Protein AF-A0A957CVN7-F1 (afdb_monomer)

Radius of gyration: 22.94 Å; Cα contacts (8 Å, |Δi|>4): 108; chains: 1; bounding box: 48×27×77 Å

pLDDT: mean 80.68, std 15.66, range [46.66, 97.69]

Sequence (94 aa):
DMNWHLTQTPNYEFGIGYVESWRGDIFYWVMKGPDNTIFRCKVRDPSMFNWPALRVATRRKVQETAVNDHWENILADFPLINKSFNLSYAANDL

Nearest PDB structures (foldseek):
  7o6y-assembly1_C  TM=7.475E-01  e=3.256E-02  Yarrowia lipolytica
  6q9d-assembly1_S2  TM=7.621E-01  e=9.824E-02  Ovis aries
  5xfa-assembly2_H  TM=7.011E-01  e=6.013E-02  Hydrogenophilus thermoluteolus
  7t2r-assembly1_D  TM=6.873E-01  e=1.509E-01  Acetomicrobium mobile
  2kvt-assembly1_A  TM=3.337E-01  e=3.900E+00  Escherichia coli K-12

Structure (mmCIF, N/CA/C/O backbone):
data_AF-A0A957CVN7-F1
#
_entry.id   AF-A0A957CVN7-F1
#
loop_
_atom_site.group_PDB
_atom_site.id
_atom_site.type_symbol
_atom_site.label_atom_id
_atom_site.label_alt_id
_atom_site.label_comp_id
_atom_site.label_asym_id
_atom_site.label_entity_id
_atom_site.label_seq_id
_atom_site.pdbx_PDB_ins_code
_atom_site.Cartn_x
_atom_site.Cartn_y
_atom_site.Cartn_z
_atom_site.occupancy
_atom_site.B_iso_or_equiv
_atom_site.auth_seq_id
_atom_site.auth_comp_id
_atom_site.auth_asym_id
_atom_site.auth_atom_id
_atom_site.pdbx_PDB_model_num
ATOM 1 N N . ASP A 1 1 ? 3.695 -14.513 50.762 1.00 50.41 1 ASP A N 1
ATOM 2 C CA . ASP A 1 1 ? 2.748 -14.751 49.655 1.00 50.41 1 ASP A CA 1
ATOM 3 C C . ASP A 1 1 ? 2.718 -13.563 48.709 1.00 50.41 1 ASP A C 1
ATOM 5 O O . ASP A 1 1 ? 2.253 -12.493 49.077 1.00 50.41 1 ASP A O 1
ATOM 9 N N . MET A 1 2 ? 3.313 -13.711 47.522 1.00 46.66 2 MET A N 1
ATOM 10 C CA . MET A 1 2 ? 3.306 -12.678 46.481 1.00 46.66 2 MET A CA 1
ATOM 11 C C . MET A 1 2 ? 2.090 -12.890 45.579 1.00 46.66 2 MET A C 1
ATOM 13 O O . MET A 1 2 ? 2.113 -13.730 44.681 1.00 46.66 2 MET A O 1
ATOM 17 N N . ASN A 1 3 ? 1.021 -12.137 45.840 1.00 49.62 3 ASN A N 1
ATOM 18 C CA . ASN A 1 3 ? -0.156 -12.091 44.980 1.00 49.62 3 ASN A CA 1
ATOM 19 C C . ASN A 1 3 ? 0.175 -11.328 43.692 1.00 49.62 3 ASN A C 1
ATOM 21 O O . ASN A 1 3 ? 0.181 -10.098 43.661 1.00 49.62 3 ASN A O 1
ATOM 25 N N . TRP A 1 4 ? 0.447 -12.064 42.617 1.00 60.75 4 TRP A N 1
ATOM 26 C CA . TRP A 1 4 ? 0.507 -11.511 41.269 1.00 60.75 4 TRP A CA 1
ATOM 27 C C . TRP A 1 4 ? -0.918 -11.282 40.768 1.00 60.75 4 TRP A C 1
ATOM 29 O O . TRP A 1 4 ? -1.571 -12.193 40.262 1.00 60.75 4 TRP A O 1
ATOM 39 N N . HIS A 1 5 ? -1.425 -10.060 40.921 1.00 60.47 5 HIS A N 1
ATOM 40 C CA . HIS A 1 5 ? -2.643 -9.652 40.232 1.00 60.47 5 HIS A CA 1
ATOM 41 C C . HIS A 1 5 ? -2.339 -9.570 38.733 1.00 60.47 5 HIS A C 1
ATOM 43 O O . HIS A 1 5 ? -1.742 -8.600 38.268 1.00 60.47 5 HIS A O 1
ATOM 49 N N . LEU A 1 6 ? -2.717 -10.608 37.982 1.00 64.94 6 LEU A N 1
ATOM 50 C CA . LEU A 1 6 ? -2.710 -10.579 36.523 1.00 64.94 6 LEU A CA 1
ATOM 51 C C . LEU A 1 6 ? -3.628 -9.438 36.082 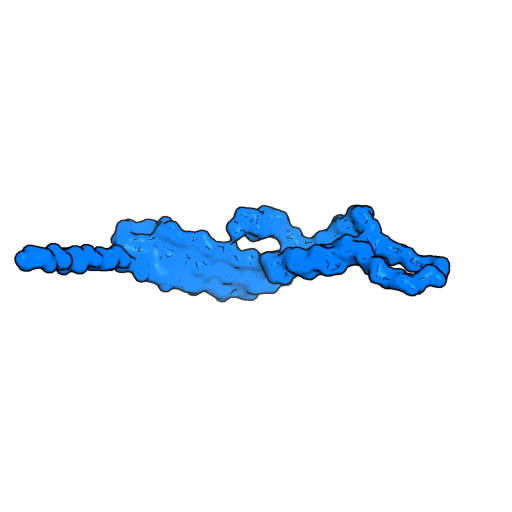1.00 64.94 6 LEU A C 1
ATOM 53 O O . LEU A 1 6 ? -4.851 -9.531 36.182 1.00 64.94 6 LEU A O 1
ATOM 57 N N . THR A 1 7 ? -3.033 -8.325 35.665 1.00 63.78 7 THR A N 1
ATOM 58 C CA . THR A 1 7 ? -3.777 -7.197 35.116 1.00 63.78 7 THR A CA 1
ATOM 59 C C . THR A 1 7 ? -4.375 -7.674 33.802 1.00 63.78 7 THR A C 1
ATOM 61 O O . THR A 1 7 ? -3.645 -8.117 32.916 1.00 63.78 7 THR A O 1
ATOM 64 N N . GLN A 1 8 ? -5.701 -7.659 33.704 1.00 63.53 8 GLN A N 1
ATOM 65 C CA . GLN A 1 8 ? -6.408 -8.074 32.499 1.00 63.53 8 GLN A CA 1
ATOM 66 C C . GLN A 1 8 ? -5.892 -7.224 31.331 1.00 63.53 8 GLN A C 1
ATOM 68 O O . GLN A 1 8 ? -5.923 -5.992 31.399 1.00 63.53 8 GLN A O 1
ATOM 73 N N . THR A 1 9 ? -5.334 -7.863 30.301 1.00 63.91 9 THR A N 1
ATOM 74 C CA . THR A 1 9 ? -4.816 -7.140 29.139 1.00 63.91 9 THR A CA 1
ATOM 75 C C . THR A 1 9 ? -5.963 -6.380 28.478 1.00 63.91 9 THR A C 1
ATOM 77 O O . THR A 1 9 ? -7.061 -6.928 28.362 1.00 63.91 9 THR A O 1
ATOM 80 N N . PRO A 1 10 ? -5.745 -5.128 28.044 1.00 72.50 10 PRO A N 1
ATOM 81 C CA . PRO A 1 10 ? -6.806 -4.367 27.410 1.00 72.50 10 PRO A CA 1
ATOM 82 C C . PRO A 1 10 ? -7.282 -5.090 26.142 1.00 72.50 10 PRO A C 1
ATOM 84 O O . PRO A 1 10 ? -6.461 -5.608 25.383 1.00 72.50 10 PRO A O 1
ATOM 87 N N . ASN A 1 11 ? -8.597 -5.139 25.918 1.00 84.56 11 ASN A N 1
ATOM 88 C CA . ASN A 1 11 ? -9.166 -5.787 24.736 1.00 84.56 11 ASN A CA 1
ATOM 89 C C . ASN A 1 11 ? -8.860 -4.947 23.488 1.00 84.56 11 ASN A C 1
ATOM 91 O O . ASN A 1 11 ? -9.497 -3.920 23.251 1.00 84.56 11 ASN A O 1
ATOM 95 N N . TYR A 1 12 ? -7.884 -5.395 22.699 1.00 90.75 12 TYR A N 1
ATOM 96 C CA . TYR A 1 12 ? -7.600 -4.862 21.370 1.00 90.75 12 TYR A CA 1
ATOM 97 C C . TYR A 1 12 ? -8.226 -5.764 20.312 1.00 90.75 12 TYR A C 1
ATOM 99 O O . TYR A 1 12 ? -8.029 -6.978 20.315 1.00 90.75 12 TYR A O 1
ATOM 107 N N . GLU A 1 13 ? -8.938 -5.156 19.375 1.00 93.88 13 GLU A N 1
ATOM 108 C CA . GLU A 1 13 ? -9.550 -5.836 18.234 1.00 93.88 13 GLU A CA 1
ATOM 109 C C . GLU A 1 13 ? -8.978 -5.234 16.955 1.00 93.88 13 GLU A C 1
ATOM 111 O O . GLU A 1 13 ? -8.714 -4.033 16.906 1.00 93.88 13 GLU A O 1
ATOM 116 N N . PHE A 1 14 ? -8.775 -6.033 15.911 1.00 95.88 14 PHE A N 1
ATOM 117 C CA . PHE A 1 14 ? -8.293 -5.521 14.631 1.00 95.88 14 PHE A CA 1
ATOM 118 C C . PHE A 1 14 ? -9.199 -5.938 13.476 1.00 95.88 14 PHE A C 1
ATOM 120 O O . PHE A 1 14 ? -9.864 -6.970 13.523 1.00 95.88 14 PHE A O 1
ATOM 127 N N . GLY A 1 15 ? -9.192 -5.123 12.427 1.00 96.69 15 GLY A N 1
ATOM 128 C CA . GLY A 1 15 ? -9.852 -5.384 11.158 1.00 96.69 15 GLY A CA 1
ATOM 129 C C . GLY A 1 15 ? -8.896 -5.147 9.997 1.00 96.69 15 GLY A C 1
ATOM 130 O O . GLY A 1 15 ? -7.964 -4.342 10.092 1.00 96.69 15 GLY A O 1
ATOM 131 N N . ILE A 1 16 ? -9.138 -5.859 8.899 1.00 97.69 16 ILE A N 1
ATOM 132 C CA . ILE A 1 16 ? -8.403 -5.700 7.645 1.00 97.69 16 ILE A CA 1
ATOM 133 C C . ILE A 1 16 ? -9.348 -5.270 6.529 1.00 97.69 16 ILE A C 1
ATOM 135 O O . ILE A 1 16 ? -10.485 -5.730 6.454 1.00 97.69 16 ILE A O 1
ATOM 139 N N . GLY A 1 17 ? -8.859 -4.400 5.654 1.00 96.94 17 GLY A N 1
ATOM 140 C CA . GLY A 1 17 ? -9.501 -4.027 4.402 1.00 96.94 17 GLY A CA 1
ATOM 141 C C . GLY A 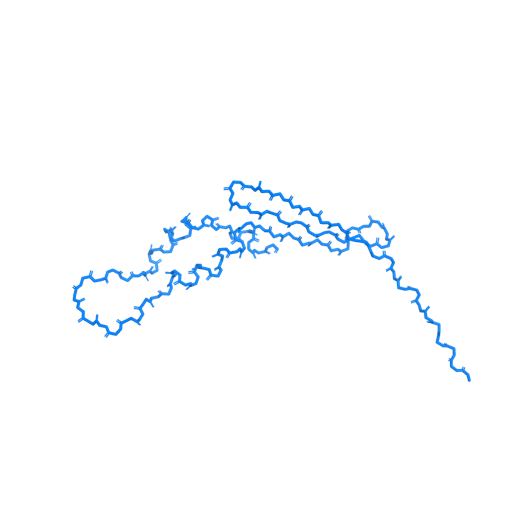1 17 ? -8.519 -4.224 3.257 1.00 96.94 17 GLY A C 1
ATOM 142 O O . GLY A 1 17 ? -7.350 -3.865 3.377 1.00 96.94 17 GLY A O 1
ATOM 143 N N . TYR A 1 18 ? -8.981 -4.801 2.155 1.00 96.75 18 TYR A N 1
ATOM 144 C CA . TYR A 1 18 ? -8.152 -5.054 0.984 1.00 96.75 18 TYR A CA 1
ATOM 145 C C . TYR A 1 18 ? -8.948 -4.771 -0.280 1.00 96.75 18 TYR A C 1
ATOM 147 O O . TYR A 1 18 ? -10.053 -5.291 -0.436 1.00 96.75 18 TYR A O 1
ATOM 155 N N . VAL A 1 19 ? -8.403 -3.933 -1.158 1.00 95.44 19 VAL A N 1
ATOM 156 C CA . VAL A 1 19 ? -9.042 -3.564 -2.425 1.00 95.44 19 VAL A CA 1
ATOM 157 C C . VAL A 1 19 ? -8.011 -3.493 -3.540 1.00 95.44 19 VAL A C 1
ATOM 159 O O . VAL A 1 19 ? -6.875 -3.078 -3.317 1.00 95.44 19 VAL A O 1
ATOM 162 N N . GLU A 1 20 ? -8.427 -3.848 -4.752 1.00 94.75 20 GLU A N 1
ATOM 163 C CA . GLU A 1 20 ? -7.612 -3.670 -5.951 1.00 94.75 20 GLU A CA 1
ATOM 164 C C . GLU A 1 20 ? -7.880 -2.290 -6.558 1.00 94.75 20 GLU A C 1
ATOM 166 O O . GLU A 1 20 ? -9.022 -1.936 -6.861 1.00 94.75 20 GLU A O 1
ATOM 171 N N . SER A 1 21 ? -6.827 -1.499 -6.736 1.00 90.31 21 SER A N 1
ATOM 172 C CA . SER A 1 21 ? -6.882 -0.214 -7.430 1.00 90.31 21 SER A CA 1
ATOM 173 C C . SER A 1 21 ? -6.285 -0.328 -8.830 1.00 90.31 21 SER A C 1
ATOM 175 O O . SER A 1 21 ? -5.604 -1.288 -9.168 1.00 90.31 21 SER A O 1
ATOM 177 N N . TRP A 1 22 ? -6.436 0.720 -9.636 1.00 89.12 22 TRP A N 1
ATOM 178 C CA . TRP A 1 22 ? -5.789 0.804 -10.948 1.00 89.12 22 TRP A CA 1
ATOM 179 C C 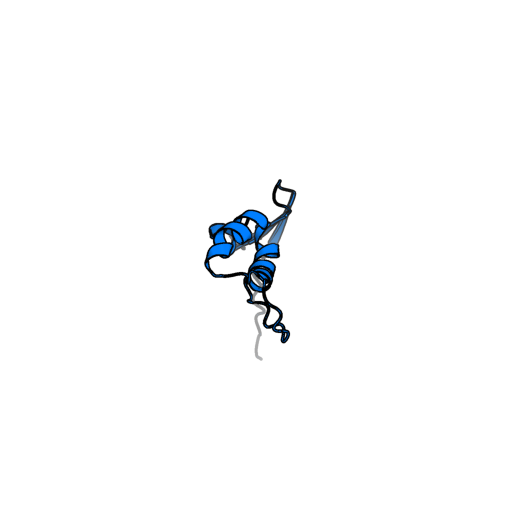. TRP A 1 22 ? -4.249 0.776 -10.911 1.00 89.12 22 TRP A C 1
ATOM 181 O O . TRP A 1 22 ? -3.626 0.575 -11.951 1.00 89.12 22 TRP A O 1
ATOM 191 N N . ARG A 1 23 ? -3.626 1.009 -9.746 1.00 86.38 23 ARG A N 1
ATOM 192 C CA . ARG A 1 23 ? -2.167 0.927 -9.555 1.00 86.38 23 ARG A CA 1
ATOM 193 C C . ARG A 1 23 ? -1.704 -0.395 -8.934 1.00 86.38 23 ARG A C 1
ATOM 195 O O . ARG A 1 23 ? -0.501 -0.568 -8.761 1.00 86.38 23 ARG A O 1
ATOM 202 N N . GLY A 1 24 ? -2.630 -1.279 -8.575 1.00 89.44 24 GLY A N 1
ATOM 203 C CA . GLY A 1 24 ? -2.382 -2.466 -7.762 1.00 89.44 24 GLY A CA 1
ATOM 204 C C . GLY A 1 24 ? -3.117 -2.403 -6.427 1.00 89.44 24 GLY A C 1
ATOM 205 O O . GLY A 1 24 ? -4.043 -1.606 -6.236 1.00 89.44 24 GLY A O 1
ATOM 206 N N . ASP A 1 25 ? -2.673 -3.205 -5.475 1.00 92.88 25 ASP A N 1
ATOM 207 C CA . ASP A 1 25 ? -3.434 -3.502 -4.277 1.00 92.88 25 ASP A CA 1
ATOM 208 C C . ASP A 1 25 ? -3.244 -2.488 -3.136 1.00 92.88 25 ASP A C 1
ATOM 210 O O . ASP A 1 25 ? -2.143 -2.017 -2.842 1.00 92.88 25 ASP A O 1
ATOM 214 N N . ILE A 1 26 ? -4.338 -2.169 -2.445 1.00 93.25 26 ILE A N 1
ATOM 215 C CA . ILE A 1 26 ? -4.354 -1.298 -1.267 1.00 93.25 26 ILE A CA 1
ATOM 216 C C . ILE A 1 26 ? -4.774 -2.130 -0.061 1.00 93.25 26 ILE A C 1
ATOM 218 O O . ILE A 1 26 ? -5.820 -2.782 -0.078 1.00 93.25 26 ILE A O 1
ATOM 222 N N . PHE A 1 27 ? -3.981 -2.078 1.007 1.00 95.19 27 PHE A N 1
ATOM 223 C CA . PHE A 1 27 ? -4.249 -2.805 2.244 1.00 95.19 27 PHE A CA 1
ATOM 224 C C . PHE A 1 27 ? -4.364 -1.846 3.429 1.00 95.19 27 PHE A C 1
ATOM 226 O O . PHE A 1 27 ? -3.488 -1.012 3.654 1.00 95.19 27 PHE A O 1
ATOM 233 N N . TYR A 1 28 ? -5.430 -2.001 4.206 1.00 95.81 28 TYR A N 1
ATOM 234 C CA . TYR A 1 28 ? -5.673 -1.300 5.458 1.00 95.81 28 TYR A CA 1
ATOM 235 C C . TYR A 1 28 ? -5.679 -2.301 6.603 1.00 95.81 28 TYR A C 1
ATOM 237 O O . TYR A 1 28 ? -6.391 -3.302 6.565 1.00 95.81 28 TYR A O 1
ATOM 245 N N . TRP A 1 29 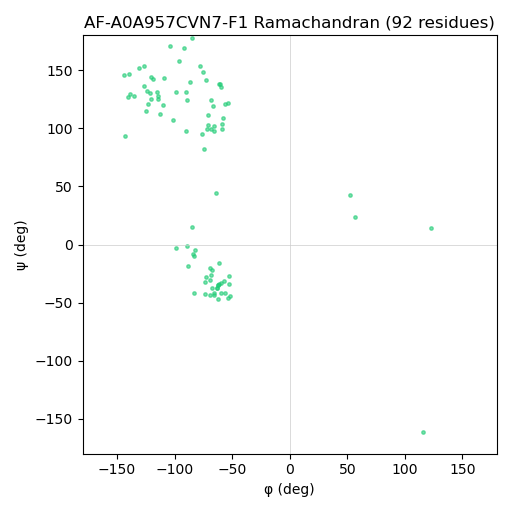? -4.938 -1.988 7.655 1.00 96.94 29 TRP A N 1
ATOM 246 C CA . TRP A 1 29 ? -5.010 -2.675 8.933 1.00 96.94 29 TRP A CA 1
ATOM 247 C C . TRP A 1 29 ? -5.315 -1.654 10.017 1.00 96.94 29 TRP A C 1
ATOM 249 O O . TRP A 1 29 ? -4.569 -0.692 10.201 1.00 96.94 29 TRP A O 1
ATOM 259 N N . VAL A 1 30 ? -6.420 -1.854 10.726 1.00 96.94 30 VAL A N 1
ATOM 260 C CA . VAL A 1 30 ? -6.882 -0.946 11.777 1.00 96.94 30 VAL A CA 1
ATOM 261 C C . VAL A 1 30 ? -7.045 -1.736 13.060 1.00 96.94 30 VAL A C 1
ATOM 263 O O . VAL A 1 30 ? -7.663 -2.796 13.064 1.00 96.94 30 VAL A O 1
ATOM 266 N N . MET A 1 31 ? -6.511 -1.206 14.152 1.00 96.69 31 MET A N 1
ATOM 267 C CA . MET A 1 31 ? -6.651 -1.756 15.491 1.00 96.69 31 MET A CA 1
ATOM 268 C C . MET A 1 31 ? -7.443 -0.783 16.356 1.00 96.69 31 MET A C 1
ATOM 270 O O . MET A 1 31 ? -7.075 0.385 16.494 1.00 96.69 31 MET A O 1
ATOM 274 N N . LYS A 1 32 ? -8.519 -1.287 16.951 1.00 95.25 32 LYS A N 1
ATOM 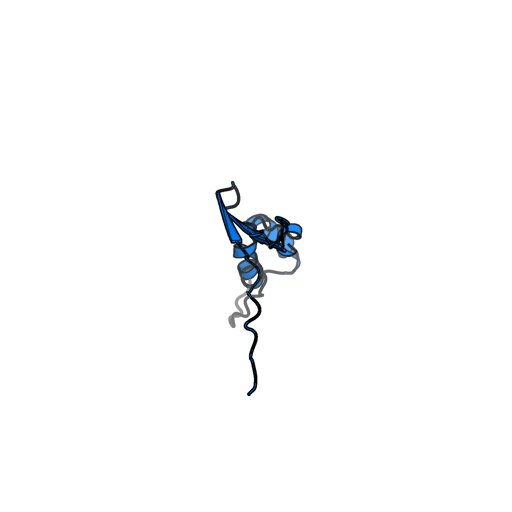275 C CA . LYS A 1 32 ? -9.363 -0.605 17.925 1.00 95.25 32 LYS A CA 1
ATOM 276 C C . LYS A 1 32 ? -8.833 -0.873 19.332 1.00 95.25 32 LYS A C 1
ATOM 278 O O . LYS A 1 32 ? -8.550 -2.019 19.681 1.00 95.25 32 LYS A O 1
ATOM 283 N N . GLY A 1 33 ? -8.690 0.190 20.119 1.00 92.12 33 GLY A N 1
ATOM 284 C CA . GLY A 1 33 ? -8.369 0.112 21.541 1.00 92.12 33 GLY A CA 1
ATOM 285 C C . GLY A 1 33 ? -9.609 -0.092 22.425 1.00 92.12 33 GLY A C 1
ATOM 286 O O . GLY A 1 33 ? -10.738 -0.073 21.928 1.00 92.12 33 GLY A O 1
ATOM 287 N N . PRO A 1 34 ? -9.416 -0.229 23.745 1.00 90.31 34 PRO A N 1
ATOM 288 C CA . PRO A 1 34 ? -10.498 -0.450 24.711 1.00 90.31 34 PRO A CA 1
ATOM 289 C C . PRO A 1 34 ? -11.579 0.640 24.704 1.00 90.31 34 PRO A C 1
ATOM 291 O O . PRO A 1 34 ? -12.751 0.342 24.910 1.00 90.31 34 PRO A O 1
ATOM 294 N N . ASP A 1 35 ? -11.203 1.881 24.388 1.00 90.19 35 ASP A N 1
ATOM 295 C CA . ASP A 1 35 ? -12.105 3.042 24.383 1.00 90.19 35 ASP A CA 1
ATOM 296 C C . ASP A 1 35 ? -12.884 3.199 23.063 1.00 90.19 35 ASP A C 1
ATOM 298 O O . ASP A 1 35 ? -13.424 4.262 22.765 1.00 90.19 35 ASP A O 1
ATOM 302 N N . ASN A 1 36 ? -12.910 2.154 22.227 1.00 89.44 36 ASN A N 1
ATOM 303 C CA . ASN A 1 36 ? -13.449 2.176 20.864 1.00 89.44 36 ASN A CA 1
ATOM 304 C C . ASN A 1 36 ? -12.815 3.239 19.944 1.00 89.44 36 ASN A C 1
ATOM 306 O O . ASN A 1 36 ? -13.404 3.640 18.940 1.00 89.44 36 ASN A O 1
ATOM 310 N N . THR A 1 37 ? -11.590 3.662 20.251 1.00 93.31 37 THR A N 1
ATOM 311 C CA . THR A 1 37 ? -10.781 4.570 19.431 1.00 93.31 37 THR A CA 1
ATOM 312 C C . THR A 1 37 ? -9.804 3.793 18.551 1.00 93.31 37 THR A C 1
ATOM 314 O O . THR A 1 37 ? -9.450 2.646 18.842 1.00 93.31 37 THR A O 1
ATOM 317 N N . ILE A 1 38 ? -9.346 4.408 17.455 1.00 94.25 38 ILE A N 1
ATOM 318 C CA . ILE A 1 38 ? -8.279 3.831 16.629 1.00 94.25 38 ILE A CA 1
ATOM 319 C C . ILE A 1 38 ? -6.972 3.917 17.418 1.00 94.25 38 ILE A C 1
ATOM 321 O O . ILE A 1 38 ? -6.432 4.998 17.632 1.00 94.25 38 ILE A O 1
ATOM 325 N N . PHE A 1 39 ? -6.458 2.762 17.827 1.00 95.25 39 PHE A N 1
ATOM 326 C CA . PHE A 1 39 ? -5.183 2.640 18.524 1.00 95.25 39 PHE A CA 1
ATOM 327 C C . PHE A 1 39 ? -4.003 2.622 17.544 1.00 95.25 39 PHE A C 1
ATOM 329 O O . PHE A 1 39 ? -2.971 3.256 17.769 1.00 95.25 39 PHE A O 1
ATOM 336 N N . ARG A 1 40 ? -4.154 1.903 16.426 1.00 94.31 40 ARG A N 1
ATOM 337 C CA . ARG A 1 40 ? -3.183 1.871 15.325 1.00 94.31 40 ARG A CA 1
ATOM 338 C C . ARG A 1 40 ? -3.913 1.783 13.994 1.00 94.31 40 ARG A C 1
ATOM 340 O O . ARG A 1 40 ? -4.931 1.107 13.882 1.00 94.31 40 ARG A O 1
ATOM 347 N N . CYS A 1 41 ? -3.347 2.415 12.978 1.00 94.94 41 CYS A N 1
ATOM 348 C CA . CYS A 1 41 ? -3.742 2.237 11.591 1.00 94.94 41 CYS A CA 1
ATOM 349 C C . CYS A 1 41 ? -2.466 2.104 10.764 1.00 94.94 41 CYS A C 1
ATOM 351 O O . CYS A 1 41 ? -1.572 2.941 10.890 1.00 94.94 41 CYS A O 1
ATOM 353 N N . LYS A 1 42 ? -2.366 1.052 9.954 1.00 93.88 42 LYS A N 1
ATOM 354 C CA . LYS A 1 42 ? -1.335 0.929 8.928 1.00 93.88 42 LYS A CA 1
ATOM 355 C C . LYS A 1 42 ? -2.017 0.799 7.581 1.00 93.88 42 LYS A C 1
ATOM 357 O O . LYS A 1 42 ? -2.839 -0.093 7.381 1.00 93.88 42 LYS A O 1
ATOM 362 N N . VAL A 1 43 ? -1.637 1.674 6.663 1.00 93.75 43 VAL A N 1
ATOM 363 C CA . VAL A 1 43 ? -2.043 1.591 5.264 1.00 93.75 43 VAL A CA 1
ATOM 364 C C . VAL A 1 43 ? -0.826 1.192 4.449 1.00 93.75 43 VAL A C 1
ATOM 366 O O . VAL A 1 43 ? 0.298 1.603 4.746 1.00 93.75 43 VAL A O 1
ATOM 369 N N . ARG A 1 44 ? -1.049 0.376 3.428 1.00 92.44 44 ARG A N 1
ATOM 370 C CA . ARG A 1 44 ? -0.055 0.063 2.415 1.00 92.44 44 ARG A CA 1
ATOM 371 C C . ARG A 1 44 ? -0.635 0.388 1.051 1.00 92.44 44 ARG A C 1
ATOM 373 O O . ARG A 1 44 ? -1.610 -0.221 0.613 1.00 92.44 44 ARG A O 1
ATOM 380 N N . ASP A 1 45 ? -0.014 1.367 0.416 1.00 93.19 45 ASP A N 1
ATOM 381 C CA . ASP A 1 45 ? -0.291 1.791 -0.952 1.00 93.19 45 ASP A CA 1
ATOM 382 C C . ASP A 1 45 ? 0.354 0.832 -1.967 1.00 93.19 45 ASP A C 1
ATOM 384 O O . ASP A 1 45 ? 1.387 0.230 -1.648 1.00 93.19 45 ASP A O 1
ATOM 388 N N . PRO A 1 46 ? -0.186 0.715 -3.195 1.00 90.50 46 PRO A N 1
ATOM 389 C CA . PRO A 1 46 ? 0.337 -0.206 -4.197 1.00 90.50 46 PRO A CA 1
ATOM 390 C C . PRO A 1 46 ? 1.798 0.090 -4.556 1.00 90.50 46 PRO A C 1
ATOM 392 O O . PRO A 1 46 ? 2.586 -0.824 -4.801 1.00 90.50 46 PRO A O 1
ATOM 395 N N . SER A 1 47 ? 2.208 1.364 -4.528 1.00 89.00 47 SER A N 1
ATOM 396 C CA . SER A 1 47 ? 3.575 1.746 -4.881 1.00 89.00 47 SER A CA 1
ATOM 397 C C . SER A 1 47 ? 4.624 1.245 -3.887 1.00 89.00 47 SER A C 1
ATOM 399 O O . SER A 1 47 ? 5.772 1.074 -4.299 1.00 89.00 47 SER A O 1
ATOM 401 N N . MET A 1 48 ? 4.255 0.932 -2.630 1.00 87.00 48 MET A N 1
ATOM 402 C CA . MET A 1 48 ? 5.165 0.383 -1.602 1.00 87.00 48 MET A CA 1
ATOM 403 C C . MET A 1 48 ? 5.922 -0.864 -2.082 1.00 87.00 48 MET A C 1
ATOM 405 O O . MET A 1 48 ? 7.095 -1.028 -1.747 1.00 87.00 48 MET A O 1
ATOM 409 N N . PHE A 1 49 ? 5.306 -1.701 -2.923 1.00 85.81 49 PHE A N 1
ATOM 410 C CA . PHE A 1 49 ? 5.972 -2.872 -3.505 1.00 85.81 49 PHE A CA 1
ATOM 411 C C . PHE A 1 49 ? 7.001 -2.528 -4.587 1.00 85.81 49 PHE A C 1
ATOM 413 O O . PHE A 1 49 ? 7.974 -3.261 -4.764 1.00 85.81 49 PHE A O 1
ATOM 420 N N . ASN A 1 50 ? 6.825 -1.405 -5.282 1.00 87.19 50 ASN A N 1
ATOM 421 C CA . ASN A 1 50 ? 7.687 -0.992 -6.389 1.00 87.19 50 ASN A CA 1
ATOM 422 C C . ASN A 1 50 ? 8.896 -0.163 -5.921 1.00 87.19 50 ASN A C 1
ATOM 424 O O . ASN A 1 50 ? 9.900 -0.074 -6.631 1.00 87.19 50 ASN A O 1
ATOM 428 N N . TRP A 1 51 ? 8.860 0.406 -4.712 1.00 86.88 51 TRP A N 1
ATOM 429 C CA . TRP A 1 51 ? 9.965 1.202 -4.159 1.00 86.88 51 TRP A CA 1
ATOM 430 C C . TRP A 1 51 ? 11.318 0.476 -4.097 1.00 86.88 51 TRP A C 1
ATOM 432 O O . TRP A 1 51 ? 12.336 1.078 -4.453 1.00 86.88 51 TRP A O 1
ATOM 442 N N . PRO A 1 52 ? 11.401 -0.812 -3.713 1.00 87.62 52 PRO A N 1
ATOM 443 C CA . PRO A 1 52 ? 12.651 -1.562 -3.808 1.00 87.62 52 PRO A CA 1
ATOM 444 C C . PRO A 1 52 ? 13.178 -1.686 -5.246 1.00 87.62 52 PRO A C 1
ATOM 446 O O . PRO A 1 52 ? 14.395 -1.645 -5.445 1.00 87.62 52 PRO A O 1
ATOM 449 N N . ALA A 1 53 ? 12.289 -1.791 -6.240 1.00 86.06 53 ALA A N 1
ATOM 450 C CA . ALA A 1 53 ? 12.656 -1.911 -7.651 1.00 86.06 53 ALA A CA 1
ATOM 451 C C . ALA A 1 53 ? 13.272 -0.617 -8.204 1.00 86.06 53 ALA A C 1
ATOM 453 O O . ALA A 1 53 ? 14.192 -0.692 -9.018 1.00 86.06 53 ALA A O 1
ATOM 454 N N . LEU A 1 54 ? 12.871 0.555 -7.691 1.00 87.06 54 LEU A N 1
ATOM 455 C CA . LEU A 1 54 ? 13.514 1.837 -8.010 1.00 87.06 54 LEU A CA 1
ATOM 456 C C . LEU A 1 54 ? 15.023 1.783 -7.748 1.00 87.06 54 LEU A C 1
ATOM 458 O O . LEU A 1 54 ? 15.810 2.175 -8.600 1.00 87.06 54 LEU A O 1
ATOM 462 N N . ARG A 1 55 ? 15.454 1.239 -6.601 1.00 82.81 55 ARG A N 1
ATOM 463 C CA . ARG A 1 55 ? 16.890 1.133 -6.283 1.00 82.81 55 ARG A CA 1
ATOM 464 C C . ARG A 1 55 ? 17.644 0.248 -7.268 1.00 82.81 55 ARG A C 1
ATOM 466 O O . ARG A 1 55 ? 18.809 0.512 -7.534 1.00 82.81 55 ARG A O 1
ATOM 473 N N . VAL A 1 56 ? 17.009 -0.804 -7.775 1.00 83.38 56 VAL A N 1
ATOM 474 C CA . VAL A 1 56 ? 17.619 -1.695 -8.770 1.00 83.38 56 VAL A CA 1
ATOM 475 C C . VAL A 1 56 ? 17.683 -1.006 -10.131 1.00 83.38 56 VAL A C 1
ATOM 477 O O . VAL A 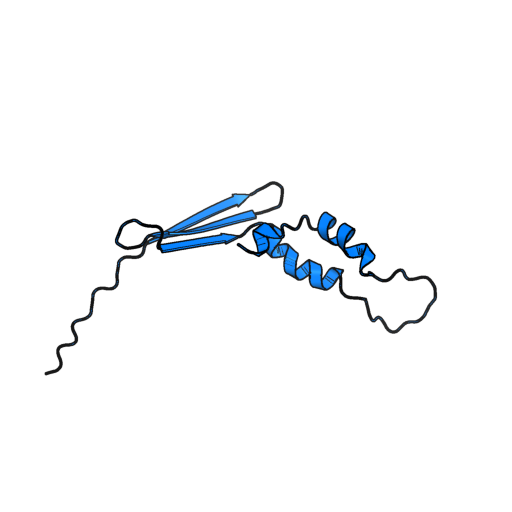1 56 ? 18.721 -1.059 -10.780 1.00 83.38 56 VAL A O 1
ATOM 480 N N . ALA A 1 57 ? 16.616 -0.313 -10.528 1.00 82.94 57 ALA A N 1
ATOM 481 C CA . ALA A 1 57 ? 16.545 0.395 -11.800 1.00 82.94 57 ALA A CA 1
ATOM 482 C C . ALA A 1 57 ? 17.505 1.593 -11.864 1.00 82.94 57 ALA A C 1
ATOM 484 O O . ALA A 1 57 ? 18.120 1.818 -12.898 1.00 82.94 57 ALA A O 1
ATOM 485 N N . THR A 1 58 ? 17.691 2.331 -10.769 1.00 78.56 58 THR A N 1
ATOM 486 C CA . THR A 1 58 ? 18.586 3.503 -10.728 1.00 78.56 58 THR A CA 1
ATOM 487 C C . THR A 1 58 ? 20.051 3.128 -10.470 1.00 78.56 58 THR A C 1
ATOM 489 O O . THR A 1 58 ? 20.934 3.980 -10.540 1.00 78.56 58 THR A O 1
ATOM 492 N N . ARG A 1 59 ? 20.361 1.862 -10.153 1.00 72.38 59 ARG A N 1
ATOM 493 C CA . ARG A 1 59 ? 21.757 1.426 -10.019 1.00 72.38 59 ARG A CA 1
ATOM 494 C C . ARG A 1 59 ? 22.431 1.456 -11.388 1.00 72.38 59 ARG A C 1
ATOM 496 O O . ARG A 1 59 ? 22.007 0.770 -12.315 1.00 72.38 59 ARG A O 1
ATOM 503 N N . ARG A 1 60 ? 23.542 2.190 -11.474 1.00 59.91 60 ARG A N 1
ATOM 504 C CA . ARG A 1 60 ? 24.491 2.099 -12.587 1.00 59.91 60 ARG A CA 1
ATOM 505 C C . ARG A 1 60 ? 24.901 0.631 -12.739 1.00 59.91 60 ARG A C 1
ATOM 507 O O . ARG A 1 60 ? 25.403 0.035 -11.783 1.00 59.91 60 ARG A O 1
ATOM 514 N N . LYS A 1 61 ? 24.672 0.035 -13.913 1.00 55.06 61 LYS A N 1
ATOM 515 C CA . LYS A 1 61 ? 25.234 -1.282 -14.230 1.00 55.06 61 LYS A CA 1
ATOM 516 C C . LYS A 1 61 ? 26.751 -1.129 -14.305 1.00 55.06 61 LYS A C 1
ATOM 518 O O . LYS A 1 61 ? 27.276 -0.704 -15.324 1.00 55.06 61 LYS A O 1
ATOM 523 N N . VAL A 1 62 ? 27.457 -1.461 -13.228 1.00 50.41 62 VAL A N 1
ATOM 524 C CA . VAL A 1 62 ? 28.896 -1.735 -13.300 1.00 50.41 62 VAL A CA 1
ATOM 525 C C . VAL A 1 62 ? 29.015 -3.112 -13.939 1.00 50.41 62 VAL A C 1
ATOM 527 O O . VAL A 1 62 ? 29.045 -4.122 -13.243 1.00 50.41 62 VAL A O 1
ATOM 530 N N . GLN A 1 63 ? 28.951 -3.166 -15.270 1.00 47.38 63 GLN A N 1
ATOM 531 C CA . GLN A 1 63 ? 29.314 -4.367 -16.006 1.00 47.38 63 GLN A CA 1
ATOM 532 C C . GLN A 1 63 ? 30.609 -4.093 -16.762 1.00 47.38 63 GLN A C 1
ATOM 534 O O . GLN A 1 63 ? 30.726 -3.165 -17.556 1.00 47.38 63 GLN A O 1
ATOM 539 N N . GLU A 1 64 ? 31.582 -4.914 -16.405 1.00 52.56 64 GLU A N 1
ATOM 540 C CA . GLU A 1 64 ? 33.005 -4.968 -16.717 1.00 52.56 64 GLU A CA 1
ATOM 541 C C . GLU A 1 64 ? 33.312 -5.228 -18.202 1.00 52.56 64 GLU A C 1
ATOM 543 O O . GLU A 1 64 ? 34.136 -6.069 -18.550 1.00 52.56 64 GLU A O 1
ATOM 548 N N . THR A 1 65 ? 32.629 -4.568 -19.135 1.00 48.16 65 THR A N 1
ATOM 549 C CA . THR A 1 65 ? 32.934 -4.756 -20.557 1.00 48.16 65 THR A CA 1
ATOM 550 C C . THR A 1 65 ? 32.797 -3.446 -21.304 1.00 48.16 65 THR A C 1
ATOM 552 O O . THR A 1 65 ? 31.727 -3.045 -21.750 1.00 48.16 65 THR A O 1
ATOM 555 N N . ALA A 1 66 ? 33.942 -2.779 -21.409 1.00 61.75 66 ALA A N 1
ATOM 556 C CA . ALA A 1 66 ? 34.184 -1.696 -22.334 1.00 61.75 66 ALA A CA 1
ATOM 557 C C . ALA A 1 66 ? 33.971 -2.191 -23.771 1.00 61.75 66 ALA A C 1
ATOM 559 O O . ALA A 1 66 ? 34.853 -2.814 -24.353 1.00 61.75 66 ALA A O 1
ATOM 560 N N . VAL A 1 67 ? 32.807 -1.897 -24.343 1.00 51.38 67 VAL A N 1
ATOM 561 C CA . VAL A 1 67 ? 32.637 -1.722 -25.786 1.00 51.38 67 VAL A CA 1
ATOM 562 C C . VAL A 1 67 ? 31.710 -0.522 -25.963 1.00 51.38 67 VAL A C 1
ATOM 564 O O . VAL A 1 67 ? 30.709 -0.380 -25.267 1.00 51.38 67 VAL A O 1
ATOM 567 N N . ASN A 1 68 ? 32.138 0.403 -26.806 1.00 51.12 68 ASN A N 1
ATOM 568 C CA . ASN A 1 68 ? 31.558 1.727 -26.991 1.00 51.12 68 ASN A CA 1
ATOM 569 C C . ASN A 1 68 ? 30.080 1.632 -27.445 1.00 51.12 68 ASN A C 1
ATOM 571 O O . ASN A 1 68 ? 29.809 0.822 -28.324 1.00 51.12 68 ASN A O 1
ATOM 575 N N . ASP A 1 69 ? 29.193 2.450 -26.842 1.00 51.25 69 ASP A N 1
ATOM 576 C CA . ASP A 1 69 ? 27.765 2.751 -27.177 1.00 51.25 69 ASP A CA 1
ATOM 577 C C . ASP A 1 69 ? 26.682 2.490 -26.099 1.00 51.25 69 ASP A C 1
ATOM 579 O O . ASP A 1 69 ? 25.487 2.533 -26.390 1.00 51.25 69 ASP A O 1
ATOM 583 N N . HIS A 1 70 ? 27.018 2.287 -24.822 1.00 50.03 70 HIS A N 1
ATOM 584 C CA . HIS 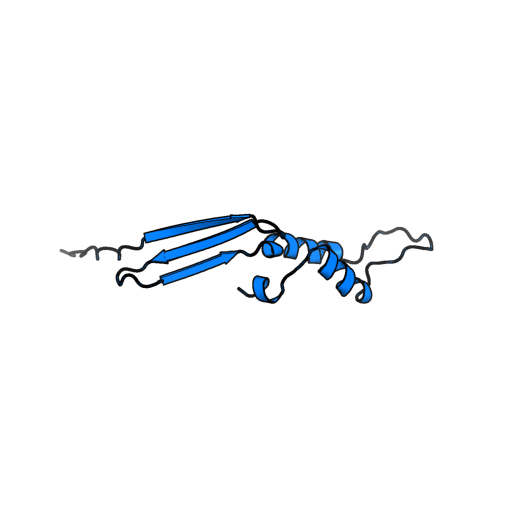A 1 70 ? 25.993 1.970 -23.812 1.00 50.03 70 HIS A CA 1
ATOM 585 C C . HIS A 1 70 ? 25.584 3.167 -22.932 1.00 50.03 70 HIS A C 1
ATOM 587 O O . HIS A 1 70 ? 26.319 3.579 -22.039 1.00 50.03 70 HIS A O 1
ATOM 593 N N . TRP A 1 71 ? 24.372 3.694 -23.161 1.00 53.91 71 TRP A N 1
ATOM 594 C CA . TRP A 1 71 ? 23.667 4.610 -22.255 1.00 53.91 71 TRP A CA 1
ATOM 595 C C . TRP A 1 71 ? 23.475 3.947 -20.884 1.00 53.91 71 TRP A C 1
ATOM 597 O O . TRP A 1 71 ? 22.714 2.991 -20.729 1.00 53.91 71 TRP A O 1
ATOM 607 N N . GLU A 1 72 ? 24.207 4.430 -19.887 1.00 59.41 72 GLU A N 1
ATOM 608 C CA . GLU A 1 72 ? 24.020 4.061 -18.485 1.00 59.41 72 GLU A CA 1
ATOM 609 C C . GLU A 1 72 ? 22.765 4.753 -17.929 1.00 59.41 72 GLU A C 1
ATOM 611 O O . GLU A 1 72 ? 22.487 5.882 -18.323 1.00 59.41 72 GLU A O 1
ATOM 616 N N . ASN A 1 73 ? 22.054 4.133 -16.973 1.00 59.47 73 ASN A N 1
ATOM 617 C CA . ASN A 1 73 ? 21.025 4.853 -16.213 1.00 59.47 73 ASN A CA 1
ATOM 618 C C . ASN A 1 73 ? 21.710 5.939 -15.373 1.00 59.47 73 ASN A C 1
ATOM 620 O O . ASN A 1 73 ? 22.329 5.654 -14.342 1.00 59.47 73 ASN A O 1
ATOM 624 N N . ILE A 1 74 ? 21.633 7.176 -15.850 1.00 69.12 74 ILE A N 1
ATOM 625 C CA . ILE A 1 74 ? 22.195 8.362 -15.207 1.00 69.12 74 ILE A CA 1
ATOM 626 C C . ILE A 1 74 ? 21.142 9.008 -14.304 1.00 69.12 74 ILE A C 1
ATOM 628 O O . ILE A 1 74 ? 19.955 8.688 -14.365 1.00 69.12 74 ILE A O 1
ATOM 632 N N . LEU A 1 75 ? 21.548 9.973 -13.470 1.00 74.31 75 LEU A N 1
ATOM 633 C CA . LEU A 1 75 ? 20.602 10.735 -12.638 1.00 74.31 75 LEU A CA 1
ATOM 634 C C . LEU A 1 75 ? 19.454 11.355 -13.462 1.00 74.31 75 LEU A C 1
ATOM 636 O O . LEU A 1 75 ? 18.359 11.537 -12.936 1.00 74.31 75 LEU A O 1
ATOM 640 N N . ALA A 1 76 ? 19.684 11.638 -14.750 1.00 79.31 76 ALA A N 1
ATOM 641 C CA . ALA A 1 76 ? 18.673 12.174 -15.657 1.00 79.31 76 ALA A CA 1
ATOM 642 C C . ALA A 1 76 ? 17.548 11.183 -16.014 1.00 79.31 76 ALA A C 1
ATOM 644 O O . ALA A 1 76 ? 16.468 11.634 -16.382 1.00 79.31 76 ALA A O 1
ATOM 645 N N . ASP A 1 77 ? 17.746 9.869 -15.857 1.00 82.75 77 ASP A N 1
ATOM 646 C CA . ASP A 1 77 ? 16.718 8.854 -16.147 1.00 82.75 77 ASP A CA 1
ATOM 647 C C . ASP A 1 77 ? 15.741 8.656 -14.984 1.00 82.75 77 ASP A C 1
ATOM 649 O O . ASP A 1 77 ? 14.686 8.030 -15.129 1.00 82.75 77 ASP A O 1
ATOM 653 N N . PHE A 1 78 ? 16.048 9.236 -13.822 1.00 86.69 78 PHE A N 1
ATOM 654 C CA . PHE A 1 78 ? 15.222 9.141 -12.624 1.00 86.69 78 PHE A CA 1
ATOM 655 C C . PHE A 1 78 ? 13.743 9.518 -12.852 1.00 86.69 78 PHE A C 1
ATOM 657 O O . PHE A 1 78 ? 12.875 8.759 -12.410 1.00 86.69 78 PHE A O 1
ATOM 664 N N . PRO A 1 79 ? 13.394 10.606 -13.576 1.00 88.69 79 PRO A N 1
ATOM 665 C CA . PRO A 1 79 ? 11.996 10.939 -13.849 1.00 88.69 79 PRO A CA 1
ATOM 666 C C . PRO A 1 79 ? 11.276 9.871 -14.684 1.00 88.69 79 PRO A C 1
ATOM 668 O O . PRO A 1 79 ? 10.103 9.581 -14.436 1.00 88.69 79 PRO A O 1
ATOM 671 N N . LEU A 1 80 ? 11.971 9.262 -15.651 1.00 87.88 80 LEU A N 1
ATOM 672 C CA . LEU A 1 80 ? 11.407 8.223 -16.511 1.00 87.88 80 LEU A CA 1
ATOM 673 C C . LEU A 1 80 ? 11.154 6.933 -15.722 1.00 87.88 80 LEU A C 1
ATOM 675 O O . LEU A 1 80 ? 10.077 6.339 -15.828 1.00 87.88 80 LEU A O 1
ATOM 679 N N . ILE A 1 81 ? 12.112 6.539 -14.882 1.00 87.94 81 ILE A N 1
ATOM 680 C CA . ILE A 1 81 ? 11.995 5.372 -14.001 1.00 87.94 81 ILE A CA 1
ATOM 681 C C . ILE A 1 81 ? 10.845 5.572 -13.002 1.00 87.94 81 ILE A C 1
ATOM 683 O O . ILE A 1 81 ? 9.990 4.697 -12.858 1.00 87.94 81 ILE A O 1
ATOM 687 N N . ASN A 1 82 ? 10.763 6.745 -12.366 1.00 89.81 82 ASN A N 1
ATOM 688 C CA . ASN A 1 82 ? 9.711 7.062 -11.399 1.00 89.81 82 ASN A CA 1
ATOM 689 C C . ASN A 1 82 ? 8.305 6.989 -12.020 1.00 89.81 82 ASN A C 1
ATOM 691 O O . ASN A 1 82 ? 7.380 6.429 -11.429 1.00 89.81 82 ASN A O 1
ATOM 695 N N . LYS A 1 83 ? 8.154 7.509 -13.245 1.00 88.69 83 LYS A N 1
ATOM 696 C CA . LYS A 1 83 ? 6.895 7.442 -13.994 1.00 88.69 83 LYS A CA 1
ATOM 697 C C . LYS A 1 83 ? 6.519 6.007 -14.363 1.00 88.69 83 LYS A C 1
ATOM 699 O O . LYS A 1 83 ? 5.354 5.644 -14.243 1.00 88.69 83 LYS A O 1
ATOM 704 N N . SER A 1 84 ? 7.492 5.199 -14.784 1.00 89.06 84 SER A N 1
ATOM 705 C CA . SER A 1 84 ? 7.266 3.817 -15.231 1.00 89.06 84 SER A CA 1
ATOM 706 C C . SER A 1 84 ? 6.731 2.918 -14.115 1.00 89.06 84 SER A C 1
ATOM 708 O O . SER A 1 84 ? 5.859 2.090 -14.356 1.00 89.06 84 SER A O 1
ATOM 710 N N . PHE A 1 85 ? 7.199 3.115 -12.881 1.00 88.12 85 PHE A N 1
ATOM 711 C CA . PHE A 1 85 ? 6.729 2.360 -11.714 1.00 88.12 85 PHE A CA 1
ATOM 712 C C . PHE A 1 85 ? 5.532 2.986 -10.994 1.00 88.12 85 PHE A C 1
ATOM 714 O O . PHE A 1 85 ? 5.039 2.402 -10.026 1.00 88.12 85 PHE A O 1
ATOM 721 N N . ASN A 1 86 ? 5.061 4.147 -11.465 1.00 89.19 86 ASN A N 1
ATOM 722 C CA . ASN A 1 86 ? 3.914 4.865 -10.910 1.00 89.19 86 ASN A CA 1
ATOM 723 C C . ASN A 1 86 ? 4.047 5.097 -9.390 1.00 89.19 86 ASN A C 1
ATOM 725 O O . ASN A 1 86 ? 3.101 4.883 -8.629 1.00 89.19 86 ASN A O 1
ATOM 729 N N . LEU A 1 87 ? 5.251 5.478 -8.946 1.00 88.75 87 LEU A N 1
ATOM 730 C CA . LEU A 1 87 ? 5.567 5.614 -7.526 1.00 88.75 87 LEU A CA 1
ATOM 731 C C . LEU A 1 87 ? 4.893 6.842 -6.911 1.00 88.75 87 LEU A C 1
ATOM 733 O O . LEU A 1 87 ? 4.855 7.920 -7.507 1.00 88.75 87 LEU A O 1
ATOM 737 N N . SER A 1 88 ? 4.418 6.683 -5.676 1.00 88.62 88 SER A N 1
ATOM 738 C CA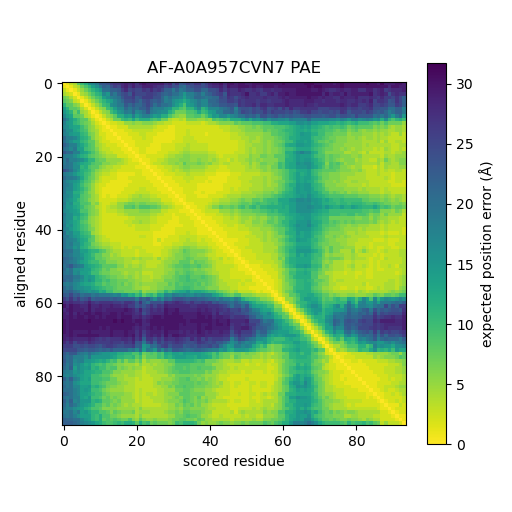 . SER A 1 88 ? 3.877 7.767 -4.863 1.00 88.62 88 SER A CA 1
ATOM 739 C C . SER A 1 88 ? 4.786 8.021 -3.664 1.00 88.62 88 SER A C 1
ATOM 741 O O . SER A 1 88 ? 4.902 7.186 -2.768 1.00 88.62 88 SER A O 1
ATOM 743 N N . TYR A 1 89 ? 5.444 9.183 -3.643 1.00 88.44 89 TYR A N 1
ATOM 744 C CA . TYR A 1 89 ? 6.330 9.581 -2.540 1.00 88.44 89 TYR A CA 1
ATOM 745 C C . TYR A 1 89 ? 5.553 9.780 -1.238 1.00 88.44 89 TYR A C 1
ATOM 747 O O . TYR A 1 89 ? 5.977 9.289 -0.199 1.00 88.44 89 TYR A O 1
ATOM 755 N N . ALA A 1 90 ? 4.389 10.435 -1.311 1.00 87.06 90 ALA A N 1
ATOM 756 C CA . ALA A 1 90 ? 3.521 10.648 -0.154 1.00 87.06 90 ALA A CA 1
ATOM 757 C C . ALA A 1 90 ? 3.019 9.324 0.431 1.00 87.06 90 ALA A C 1
ATOM 759 O O . ALA A 1 90 ? 2.885 9.187 1.639 1.00 87.06 90 ALA A O 1
ATOM 760 N N . ALA A 1 91 ? 2.771 8.334 -0.426 1.00 83.00 91 ALA A N 1
ATOM 761 C CA . ALA A 1 91 ? 2.351 7.029 0.043 1.00 83.00 91 ALA A CA 1
ATOM 762 C C . ALA A 1 91 ? 3.488 6.228 0.688 1.00 83.00 91 ALA A C 1
ATOM 764 O O . ALA A 1 91 ? 3.232 5.458 1.602 1.00 83.00 91 ALA A O 1
ATOM 765 N N . ASN A 1 92 ? 4.733 6.401 0.238 1.00 82.75 92 ASN A N 1
ATOM 766 C CA . ASN A 1 92 ? 5.896 5.763 0.858 1.00 82.75 92 ASN A CA 1
ATOM 767 C C . ASN A 1 92 ? 6.213 6.302 2.260 1.00 82.75 92 ASN A C 1
ATOM 769 O O . ASN A 1 92 ? 6.829 5.598 3.053 1.00 82.75 92 ASN A O 1
ATOM 773 N N . ASP A 1 93 ? 5.826 7.545 2.538 1.00 85.00 93 ASP A N 1
ATOM 774 C CA . ASP A 1 93 ? 6.014 8.204 3.837 1.00 85.00 93 ASP A CA 1
ATOM 775 C C . ASP A 1 93 ? 4.922 7.833 4.865 1.00 85.00 93 ASP A C 1
ATOM 777 O O . ASP A 1 93 ? 4.981 8.246 6.021 1.00 85.00 93 ASP A O 1
ATOM 781 N N . LEU A 1 94 ? 3.913 7.056 4.446 1.00 74.50 94 LEU A N 1
ATOM 782 C CA . LEU A 1 94 ? 2.695 6.759 5.207 1.00 74.50 94 LEU A CA 1
ATOM 783 C C . LEU A 1 94 ? 2.795 5.547 6.160 1.00 74.50 94 LEU A C 1
ATOM 785 O O . LEU A 1 94 ? 3.465 4.526 5.856 1.00 74.50 94 LEU A O 1
#

Secondary structure (DSSP, 8-state):
------PPPP--EEEEEEEEETTEEEEEEEEE-TTSSEEEEEEE-GGGGTHHHHHHHTS----S---S------GGGHHHHHHHTT--HHHHT-

Mean 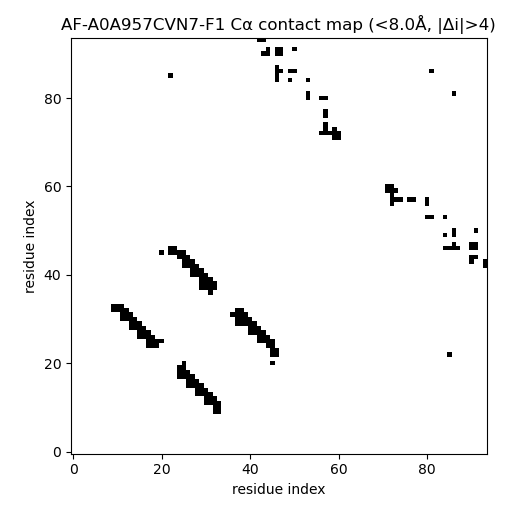predicted aligned error: 10.41 Å

Foldseek 3Di:
DDDDPPDPPWDKDKDKDWDADPLGIKIWIFIATNVRDTPDIDIADSLLVCVVVLVVQQDFPPDPDDDPDDDTNDPVCSVVSCVVSVHDPVNNVD

Solvent-accessible surface area (backbone atoms only — not comparable to full-atom values): 5992 Å² total; per-residue (Å²): 135,87,82,77,77,79,73,78,74,77,64,68,49,73,51,76,46,78,48,81,48,101,78,41,50,36,40,39,39,39,28,35,34,73,86,76,40,82,68,46,76,51,65,42,48,38,31,61,76,44,55,68,52,49,60,60,62,60,45,61,80,88,65,98,65,96,65,93,87,76,86,64,54,46,86,83,45,48,67,58,54,46,58,74,58,60,59,48,70,75,54,65,75,91